Protein AF-L9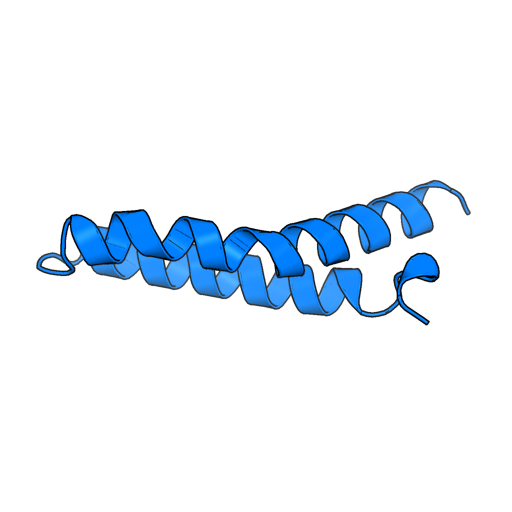WEI8-F1 (afdb_monomer)

Secondary structure (DSSP, 8-state):
-HHHHHHHHHHHHHHHHGGGGHHHHHHH---SHHHHHHHHHHHHHHHHHHHHHTT-GGG-

Mean predicted aligned error: 3.7 Å

Nearest PDB structures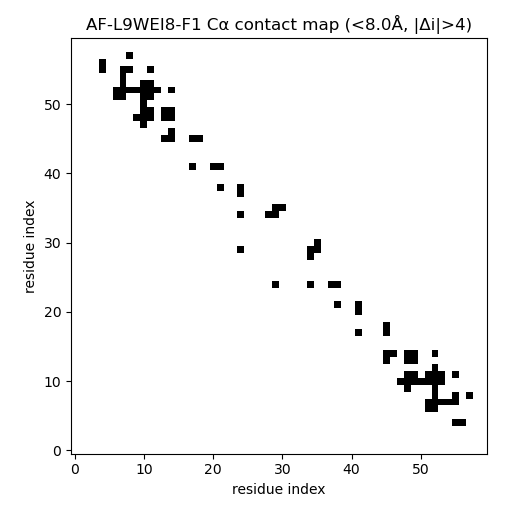 (foldseek):
  6u94-assembly1_A  TM=7.722E-01  e=9.546E+00  Burkholderia mallei ATCC 23344

Organism: NCBI:txid1227500

pLDDT: mean 93.4, std 7.13, range [61.09, 98.38]

Structure (mmCIF, N/CA/C/O backbone):
data_AF-L9WEI8-F1
#
_entry.id   AF-L9WEI8-F1
#
loop_
_atom_site.group_PDB
_atom_site.id
_atom_site.type_symbol
_atom_site.label_atom_id
_atom_site.label_alt_id
_atom_site.label_comp_id
_atom_site.label_asym_id
_atom_site.label_entity_id
_atom_site.label_seq_id
_atom_site.pdbx_PDB_ins_code
_atom_site.Cartn_x
_atom_site.Cartn_y
_atom_site.Cartn_z
_atom_site.occupancy
_atom_site.B_iso_or_equiv
_atom_site.auth_seq_id
_atom_site.auth_comp_id
_atom_site.auth_asym_id
_atom_site.auth_atom_id
_atom_site.pdbx_PDB_model_num
ATOM 1 N N . MET A 1 1 ? 20.091 0.851 -14.979 1.00 61.09 1 MET A N 1
ATOM 2 C CA . MET A 1 1 ? 18.889 0.424 -15.733 1.00 61.09 1 MET A CA 1
ATOM 3 C C . MET A 1 1 ? 18.084 -0.667 -15.015 1.00 61.09 1 MET A C 1
ATOM 5 O O . MET A 1 1 ? 16.871 -0.545 -14.991 1.00 61.09 1 MET A O 1
ATOM 9 N N . HIS A 1 2 ? 18.691 -1.662 -14.349 1.00 71.62 2 HIS A N 1
ATOM 10 C CA . HIS A 1 2 ? 17.927 -2.696 -13.615 1.00 71.62 2 HIS A CA 1
ATOM 11 C C . HIS A 1 2 ? 17.270 -2.224 -12.308 1.00 71.62 2 HIS A C 1
ATOM 13 O O . HIS A 1 2 ? 16.162 -2.652 -12.002 1.00 71.62 2 HIS A O 1
ATOM 19 N N . LEU A 1 3 ? 17.916 -1.318 -11.561 1.00 79.94 3 LEU A N 1
ATOM 20 C CA . LEU A 1 3 ? 17.397 -0.861 -10.266 1.00 79.94 3 LEU A CA 1
ATOM 21 C C . LEU A 1 3 ? 16.070 -0.100 -10.401 1.00 79.94 3 LEU A C 1
ATOM 23 O O . LEU A 1 3 ? 15.135 -0.389 -9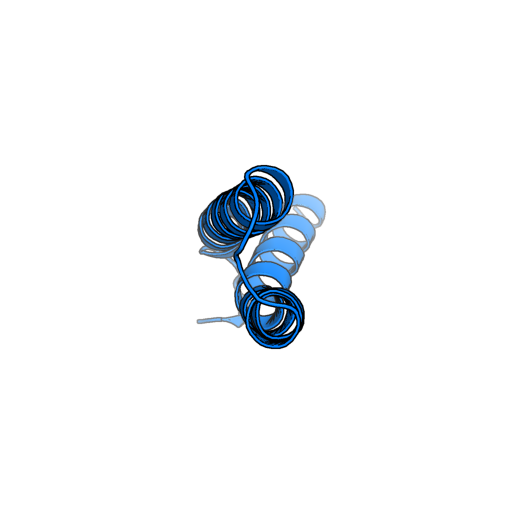.668 1.00 79.94 3 LEU A O 1
ATOM 27 N N . GLY A 1 4 ? 15.962 0.811 -11.375 1.00 82.56 4 GLY A N 1
ATOM 28 C CA . GLY A 1 4 ? 14.707 1.524 -11.644 1.00 82.56 4 GLY A CA 1
ATOM 29 C C . GLY A 1 4 ? 13.562 0.565 -11.976 1.00 82.56 4 GLY A C 1
ATOM 30 O O . GLY A 1 4 ? 12.471 0.713 -11.445 1.00 82.56 4 GLY A O 1
ATOM 31 N N . ASN A 1 5 ? 13.845 -0.481 -12.757 1.00 87.62 5 ASN A N 1
ATOM 32 C CA . ASN A 1 5 ? 12.850 -1.490 -13.116 1.00 87.62 5 ASN A CA 1
ATOM 33 C C . ASN A 1 5 ? 12.424 -2.360 -11.921 1.00 87.62 5 ASN A C 1
ATOM 35 O O . ASN A 1 5 ? 11.268 -2.755 -11.821 1.00 87.62 5 ASN A O 1
ATOM 39 N N . ALA A 1 6 ? 13.348 -2.655 -11.002 1.00 91.81 6 ALA A N 1
ATOM 40 C CA . ALA A 1 6 ? 13.033 -3.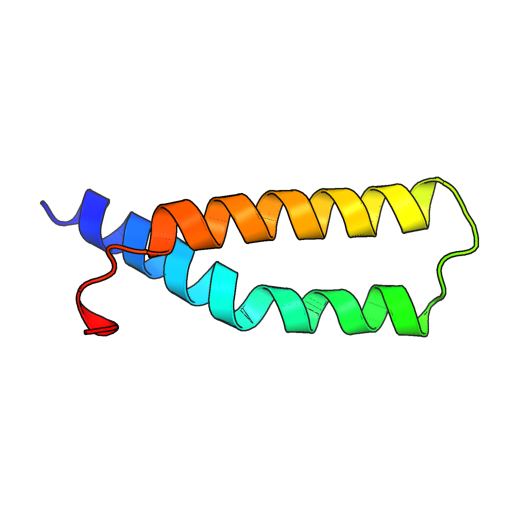370 -9.766 1.00 91.81 6 ALA A CA 1
ATOM 41 C C . ALA A 1 6 ? 12.181 -2.516 -8.814 1.00 91.81 6 ALA A C 1
ATOM 43 O O . ALA A 1 6 ? 11.262 -3.030 -8.183 1.00 91.81 6 ALA A O 1
ATOM 44 N N . VAL A 1 7 ? 12.457 -1.210 -8.738 1.00 93.94 7 VAL A N 1
ATOM 45 C CA . VAL A 1 7 ? 11.698 -0.264 -7.908 1.00 93.94 7 VAL A CA 1
ATOM 46 C C . VAL A 1 7 ? 10.267 -0.101 -8.425 1.00 93.94 7 VAL A C 1
ATOM 48 O O . VAL A 1 7 ? 9.333 -0.209 -7.632 1.00 93.94 7 VAL A O 1
ATOM 51 N N . THR A 1 8 ? 10.070 0.081 -9.734 1.00 94.38 8 THR A N 1
ATOM 52 C CA . THR A 1 8 ? 8.719 0.163 -10.318 1.00 94.38 8 THR A CA 1
ATOM 53 C C . THR A 1 8 ? 7.974 -1.166 -10.189 1.00 94.38 8 THR A C 1
ATOM 55 O O . THR A 1 8 ? 6.800 -1.169 -9.830 1.00 94.38 8 THR A O 1
ATOM 58 N N . ALA A 1 9 ? 8.652 -2.308 -10.363 1.00 95.19 9 ALA A N 1
ATOM 59 C CA . ALA A 1 9 ? 8.056 -3.624 -10.124 1.00 95.19 9 ALA A CA 1
ATOM 60 C C . ALA A 1 9 ? 7.574 -3.788 -8.674 1.00 95.19 9 ALA A C 1
ATOM 62 O O . ALA A 1 9 ? 6.444 -4.213 -8.440 1.00 95.19 9 ALA A O 1
ATOM 63 N N . ALA A 1 10 ? 8.411 -3.429 -7.697 1.00 95.81 10 ALA A N 1
ATOM 64 C CA . ALA A 1 10 ? 8.046 -3.487 -6.286 1.00 95.81 10 ALA A CA 1
ATOM 65 C C . ALA A 1 10 ? 6.867 -2.554 -5.970 1.00 95.81 10 ALA A C 1
ATOM 67 O O . ALA A 1 10 ? 5.924 -2.980 -5.308 1.00 95.81 10 ALA A O 1
ATOM 68 N N . GLY A 1 11 ? 6.887 -1.318 -6.484 1.00 95.69 11 GLY A N 1
ATOM 69 C CA . GLY A 1 11 ? 5.781 -0.366 -6.346 1.00 95.69 11 GLY A CA 1
ATOM 70 C C . GLY A 1 11 ? 4.471 -0.904 -6.923 1.00 95.69 11 GLY A C 1
ATOM 71 O O . GLY A 1 11 ? 3.442 -0.853 -6.257 1.00 95.69 11 GLY A O 1
ATOM 72 N N . PHE A 1 12 ? 4.516 -1.510 -8.111 1.00 96.50 12 PHE A N 1
ATOM 73 C CA . PHE A 1 12 ? 3.348 -2.095 -8.770 1.00 96.50 12 PHE A CA 1
ATOM 74 C C . PHE A 1 12 ? 2.745 -3.249 -7.961 1.00 96.50 12 PHE A C 1
ATOM 76 O O . PHE A 1 12 ? 1.541 -3.267 -7.691 1.00 96.50 12 PHE A O 1
ATOM 83 N N . TRP A 1 13 ? 3.579 -4.200 -7.530 1.00 97.06 13 TRP A N 1
ATOM 84 C CA . TRP A 1 13 ? 3.112 -5.349 -6.753 1.00 97.06 13 TRP A CA 1
ATOM 85 C C . TRP A 1 13 ? 2.614 -4.946 -5.367 1.00 97.06 13 TRP A C 1
ATOM 87 O O . TRP A 1 13 ? 1.584 -5.455 -4.927 1.00 97.06 13 TRP A O 1
ATOM 97 N N . LEU A 1 14 ? 3.283 -3.997 -4.704 1.00 96.69 14 LEU A N 1
ATOM 98 C CA . LEU A 1 14 ? 2.791 -3.428 -3.451 1.00 96.69 14 LEU A CA 1
ATOM 99 C C . LEU A 1 14 ? 1.455 -2.717 -3.664 1.00 96.69 14 LEU A C 1
ATOM 101 O O . LEU A 1 14 ? 0.506 -3.036 -2.963 1.00 96.69 14 LEU A O 1
ATOM 105 N N . GLY A 1 15 ? 1.330 -1.829 -4.652 1.00 96.38 15 GLY A N 1
ATOM 106 C CA . GLY A 1 15 ? 0.064 -1.156 -4.959 1.00 96.38 15 GLY A CA 1
ATOM 107 C C . GLY A 1 15 ? -1.075 -2.141 -5.250 1.00 96.38 15 GLY A C 1
ATOM 108 O O . GLY A 1 15 ? -2.201 -1.941 -4.808 1.00 96.38 15 GLY A O 1
ATOM 109 N N . THR A 1 16 ? -0.772 -3.261 -5.907 1.00 96.12 16 THR A N 1
ATOM 110 C CA . THR A 1 16 ? -1.758 -4.305 -6.224 1.00 96.12 16 THR A CA 1
ATOM 111 C C . THR A 1 16 ? -2.184 -5.117 -4.995 1.00 96.12 16 THR A C 1
ATOM 113 O O . THR A 1 16 ? -3.368 -5.401 -4.825 1.00 96.12 16 THR A O 1
ATOM 116 N N . LEU A 1 17 ? -1.239 -5.510 -4.132 1.00 97.12 17 LEU A N 1
ATOM 117 C CA . LEU A 1 17 ? -1.492 -6.439 -3.019 1.00 97.12 17 LEU A CA 1
ATOM 118 C C . LEU A 1 17 ? -1.829 -5.751 -1.695 1.00 97.12 17 LEU A C 1
ATOM 120 O O . LEU A 1 17 ? -2.526 -6.324 -0.859 1.00 97.12 17 LEU A O 1
ATOM 124 N N . LEU A 1 18 ? -1.399 -4.507 -1.497 1.00 96.25 18 LEU A N 1
ATOM 125 C CA . LEU A 1 18 ? -1.609 -3.781 -0.250 1.00 96.25 18 LEU A CA 1
ATOM 126 C C . LEU A 1 18 ? -3.083 -3.538 0.141 1.00 96.25 18 LEU A C 1
ATOM 128 O O . LEU A 1 18 ? -3.328 -3.516 1.346 1.00 96.25 18 LEU A O 1
ATOM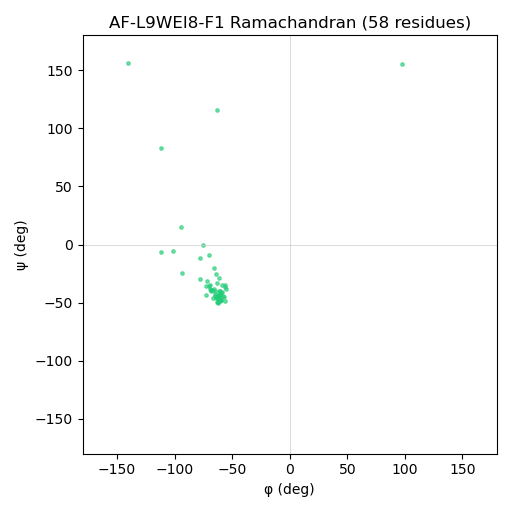 132 N N . PRO A 1 19 ? -4.093 -3.420 -0.755 1.00 96.12 19 PRO A N 1
ATOM 133 C CA . PRO A 1 19 ? -5.472 -3.277 -0.293 1.00 96.12 19 PRO A CA 1
ATOM 134 C C . PRO A 1 19 ? -5.983 -4.541 0.423 1.00 96.12 19 PRO A C 1
ATOM 136 O O . PRO A 1 19 ? -6.887 -4.449 1.251 1.00 96.12 19 PRO A O 1
ATOM 139 N N . VAL A 1 20 ? -5.357 -5.708 0.210 1.00 97.50 20 VAL A N 1
ATOM 140 C CA . VAL A 1 20 ? -5.639 -6.920 1.000 1.00 97.50 20 VAL A CA 1
ATOM 141 C C . VAL A 1 20 ? -5.272 -6.714 2.477 1.00 97.50 20 VAL A C 1
ATOM 143 O O . VAL A 1 20 ? -5.972 -7.198 3.364 1.00 97.50 20 VAL A O 1
ATOM 146 N N . ALA A 1 21 ? -4.228 -5.931 2.766 1.00 95.38 21 ALA A N 1
ATOM 147 C CA . ALA A 1 21 ? -3.806 -5.621 4.132 1.00 95.38 21 ALA A CA 1
ATOM 148 C C . ALA A 1 21 ? -4.786 -4.702 4.885 1.00 95.38 21 ALA A C 1
ATOM 150 O O . ALA A 1 21 ? -4.648 -4.530 6.095 1.00 95.38 21 ALA A O 1
ATOM 151 N N . TYR A 1 22 ? -5.790 -4.129 4.212 1.00 94.75 22 TYR A N 1
ATOM 152 C CA . TYR A 1 22 ? -6.812 -3.314 4.874 1.00 94.75 22 TYR A CA 1
ATOM 153 C C . TYR A 1 22 ? -7.855 -4.179 5.585 1.00 94.75 22 TYR A C 1
ATOM 155 O O . TYR A 1 22 ? -8.413 -3.764 6.598 1.00 94.75 22 TYR A O 1
ATOM 163 N N . PHE A 1 23 ? -8.107 -5.394 5.082 1.00 96.38 23 PHE A N 1
ATOM 164 C CA . PHE A 1 23 ? -9.136 -6.283 5.623 1.00 96.38 23 PHE A CA 1
ATOM 165 C C . PHE A 1 23 ? -8.958 -6.569 7.118 1.00 96.38 23 PHE A C 1
ATOM 167 O O . PHE A 1 23 ? -9.929 -6.387 7.847 1.00 96.38 23 PHE A O 1
ATOM 174 N N . PRO A 1 24 ? -7.763 -6.935 7.625 1.00 94.94 24 PRO A N 1
ATOM 175 C CA . PRO A 1 24 ? -7.560 -7.116 9.061 1.00 94.94 24 PRO A CA 1
ATOM 176 C C . PRO A 1 24 ? -7.930 -5.883 9.894 1.00 94.94 24 PRO A C 1
ATOM 178 O O . PRO A 1 24 ? -8.520 -6.036 10.957 1.00 94.94 24 PRO A O 1
ATOM 181 N N . VAL A 1 25 ? -7.644 -4.670 9.404 1.00 94.75 25 VAL A N 1
ATOM 182 C CA . VAL A 1 25 ? -7.989 -3.420 10.106 1.00 94.75 25 VAL A CA 1
ATOM 183 C C . VAL A 1 25 ? -9.506 -3.265 10.209 1.00 94.75 25 VAL A C 1
ATOM 185 O O . VAL A 1 25 ? -10.024 -2.937 11.272 1.00 94.75 25 VAL A O 1
ATOM 188 N N . PHE A 1 26 ? -10.236 -3.569 9.135 1.00 94.94 26 PHE A N 1
ATOM 189 C CA . PHE A 1 26 ? -11.700 -3.534 9.151 1.00 94.94 26 PHE A CA 1
ATOM 190 C C . PHE A 1 26 ? -12.322 -4.653 9.993 1.00 94.94 26 PHE A C 1
ATOM 192 O O . PHE A 1 26 ? -13.339 -4.419 10.637 1.00 94.94 26 PHE A O 1
ATOM 199 N N . LEU A 1 27 ? -11.720 -5.846 10.009 1.00 96.88 27 LEU A N 1
ATOM 200 C CA . LEU A 1 27 ? -12.191 -6.978 10.813 1.00 9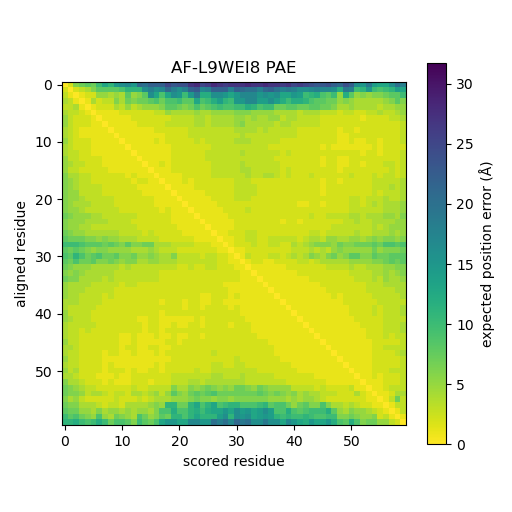6.88 27 LEU A CA 1
ATOM 201 C C . LEU A 1 27 ? -12.010 -6.738 12.315 1.00 96.88 27 LEU A C 1
ATOM 203 O O . LEU A 1 27 ? -12.877 -7.119 13.095 1.00 96.88 27 LEU A O 1
ATOM 207 N N . VAL A 1 28 ? -10.897 -6.117 12.714 1.00 94.69 28 VAL A N 1
ATOM 208 C CA . VAL A 1 28 ? -10.654 -5.714 14.109 1.00 94.69 28 VAL A CA 1
ATOM 209 C C . VAL A 1 28 ? -11.542 -4.528 14.500 1.00 94.69 28 VAL A C 1
ATOM 211 O O . VAL A 1 28 ? -11.977 -4.446 15.644 1.00 94.69 28 VAL A O 1
ATOM 214 N N . GLY A 1 29 ? -11.864 -3.657 13.542 1.00 93.69 29 GLY A N 1
ATOM 215 C CA . GLY A 1 29 ? -12.670 -2.460 13.750 1.00 93.69 29 GLY A CA 1
ATOM 216 C C . GLY A 1 29 ? -11.813 -1.206 13.928 1.00 93.69 29 GLY A C 1
ATOM 217 O O . GLY A 1 29 ? -10.642 -1.267 14.303 1.00 93.69 29 GLY A O 1
ATOM 218 N N . ILE A 1 30 ? -12.410 -0.052 13.621 1.00 96.19 30 ILE A N 1
ATOM 219 C CA . ILE A 1 30 ? -11.767 1.263 13.743 1.00 96.19 30 ILE A CA 1
ATOM 220 C C . ILE A 1 30 ? -12.467 2.033 14.861 1.00 96.19 30 ILE A C 1
ATOM 222 O O . ILE A 1 30 ? -13.392 2.807 14.622 1.00 96.19 30 ILE A O 1
ATOM 226 N N . ASP A 1 31 ? -12.055 1.770 16.094 1.00 95.88 31 ASP A N 1
ATOM 227 C CA . ASP A 1 31 ? -12.655 2.296 17.326 1.00 95.88 31 ASP A CA 1
ATOM 228 C C . ASP A 1 31 ? -11.744 3.287 18.071 1.00 95.88 31 ASP A C 1
ATOM 230 O O . ASP A 1 31 ? -12.143 3.918 19.049 1.00 95.88 31 ASP A O 1
ATOM 234 N N . SER A 1 32 ? -10.508 3.439 17.597 1.00 96.38 32 SER A N 1
ATOM 235 C CA . SER A 1 32 ? -9.437 4.159 18.280 1.00 96.38 32 SER A CA 1
ATOM 236 C C . SER A 1 32 ? -8.599 4.986 17.311 1.00 96.38 32 SER A C 1
ATOM 238 O O . SER A 1 32 ? -8.475 4.671 16.125 1.00 96.38 32 SER A O 1
ATOM 240 N N . THR A 1 33 ? -7.940 6.025 17.823 1.00 97.38 33 THR A N 1
ATOM 241 C CA . THR A 1 33 ? -6.999 6.834 17.033 1.00 97.38 33 THR A CA 1
ATOM 242 C C . THR A 1 33 ? -5.857 5.993 16.470 1.00 97.38 33 THR A C 1
ATOM 244 O O . THR A 1 33 ? -5.456 6.217 15.335 1.00 97.38 33 THR A O 1
ATOM 247 N N . THR A 1 34 ? -5.386 4.979 17.202 1.00 96.12 34 THR A N 1
ATOM 248 C CA . THR A 1 34 ? -4.359 4.042 16.727 1.00 96.12 34 THR A CA 1
ATOM 249 C C . THR A 1 34 ? -4.820 3.253 15.501 1.00 96.12 34 THR A C 1
ATOM 251 O O . THR A 1 34 ? -4.104 3.229 14.502 1.00 96.12 34 THR A O 1
ATOM 254 N N . SER A 1 35 ? -6.013 2.647 15.540 1.00 95.94 35 SER A N 1
ATOM 255 C CA . SER A 1 35 ? -6.564 1.904 14.391 1.00 95.94 35 SER A CA 1
ATOM 256 C C . SER A 1 35 ? -6.758 2.803 13.161 1.00 95.94 35 SER A C 1
ATOM 258 O O . SER A 1 35 ? -6.387 2.427 12.046 1.00 95.94 35 SER A O 1
ATOM 260 N N . LEU A 1 36 ? -7.228 4.039 13.369 1.00 96.69 36 LEU A N 1
ATOM 261 C CA . LEU A 1 36 ? -7.344 5.043 12.315 1.00 96.69 36 LEU A CA 1
ATOM 262 C C . LEU A 1 36 ? -5.973 5.429 11.742 1.00 96.69 36 LEU A C 1
ATOM 264 O O . LEU A 1 36 ? -5.812 5.480 10.524 1.00 96.69 36 LEU A O 1
ATOM 268 N N . SER A 1 37 ? -4.972 5.674 12.593 1.00 98.00 37 SER A N 1
ATOM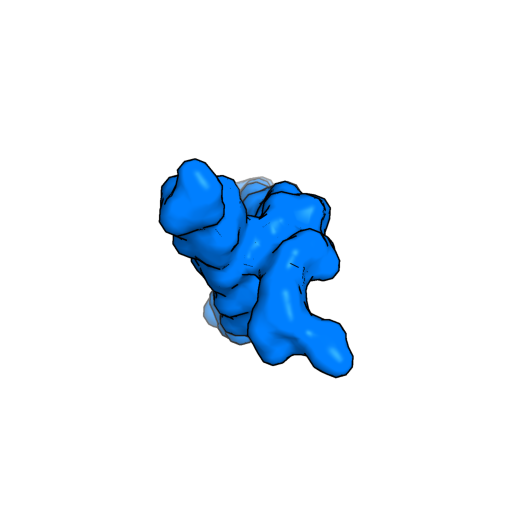 269 C CA . SER A 1 37 ? -3.608 5.984 12.151 1.00 98.00 37 SER A CA 1
ATOM 270 C C . SER A 1 37 ? -3.012 4.852 11.318 1.00 98.00 37 SER A C 1
ATOM 272 O O . SER A 1 37 ? -2.419 5.132 10.281 1.00 98.00 37 SER A O 1
ATOM 274 N N . ILE A 1 38 ? -3.223 3.589 11.705 1.00 97.44 38 ILE A N 1
ATOM 275 C CA . ILE A 1 38 ? -2.773 2.425 10.926 1.00 97.44 38 ILE A CA 1
ATOM 276 C C . ILE A 1 38 ? -3.399 2.435 9.527 1.00 97.44 38 ILE A C 1
ATOM 278 O O . ILE A 1 38 ? -2.672 2.296 8.542 1.00 97.44 38 ILE A O 1
ATOM 282 N N . LEU A 1 39 ? -4.717 2.646 9.419 1.00 97.38 39 LEU A N 1
ATOM 283 C CA . LEU A 1 39 ? -5.389 2.721 8.119 1.00 97.38 39 LEU A CA 1
ATOM 284 C C . LEU A 1 39 ? -4.838 3.868 7.262 1.00 97.38 39 LEU A C 1
ATOM 286 O O . LEU A 1 39 ? -4.566 3.676 6.079 1.00 97.38 39 LEU A O 1
ATOM 290 N N . LEU A 1 40 ? -4.648 5.052 7.846 1.00 98.19 40 LEU A N 1
ATOM 291 C CA . LEU A 1 40 ? -4.121 6.213 7.125 1.00 98.19 40 LEU A CA 1
ATOM 292 C C . LEU A 1 40 ? -2.677 5.997 6.662 1.00 98.19 40 LEU A C 1
ATOM 294 O O . LEU A 1 40 ? -2.338 6.359 5.537 1.00 98.19 40 LEU A O 1
ATOM 298 N N . THR A 1 41 ? -1.831 5.374 7.485 1.00 98.19 41 THR A N 1
ATOM 299 C CA . THR A 1 41 ? -0.471 4.992 7.088 1.00 98.19 41 THR A CA 1
ATOM 300 C C . THR A 1 41 ? -0.498 3.985 5.945 1.00 98.19 41 THR A C 1
ATOM 302 O O . THR A 1 41 ? 0.214 4.172 4.961 1.00 98.19 41 THR A O 1
ATOM 305 N N . LEU A 1 42 ? -1.340 2.953 6.035 1.00 97.94 42 LEU A N 1
ATOM 306 C CA . LEU A 1 42 ? -1.525 1.977 4.963 1.00 97.94 42 LEU A CA 1
ATOM 307 C C . LEU A 1 42 ? -1.955 2.656 3.659 1.00 97.94 42 LEU A C 1
ATOM 309 O O . LEU A 1 42 ? -1.364 2.392 2.614 1.00 97.94 42 LEU A O 1
ATOM 313 N N . LEU A 1 43 ? -2.912 3.583 3.727 1.00 98.12 43 LEU A N 1
ATOM 314 C CA . LEU A 1 43 ? -3.373 4.346 2.571 1.00 98.12 43 LEU A CA 1
ATOM 315 C C . LEU A 1 43 ? -2.259 5.217 1.977 1.00 98.12 43 LEU A C 1
ATOM 317 O O . LEU A 1 43 ? -2.078 5.238 0.763 1.00 98.12 43 LEU A O 1
ATOM 321 N N . ALA A 1 44 ? -1.482 5.908 2.812 1.00 98.38 44 ALA A N 1
ATOM 322 C CA . ALA A 1 44 ? -0.367 6.731 2.355 1.00 98.38 44 ALA A CA 1
ATOM 323 C C . ALA A 1 44 ? 0.708 5.887 1.650 1.00 98.38 44 ALA A C 1
ATOM 325 O O . ALA A 1 44 ? 1.137 6.229 0.547 1.00 98.38 44 ALA A O 1
ATOM 326 N N . VAL A 1 45 ? 1.096 4.753 2.243 1.00 98.19 45 VAL A N 1
ATOM 327 C CA . VAL A 1 45 ? 2.044 3.804 1.637 1.00 98.19 45 VAL A CA 1
ATOM 328 C C . VAL A 1 45 ? 1.498 3.265 0.316 1.00 98.19 45 VAL A C 1
ATOM 330 O O . VAL A 1 45 ? 2.241 3.172 -0.658 1.00 98.19 45 VAL A O 1
ATOM 333 N N . HIS A 1 46 ? 0.199 2.973 0.250 1.00 98.06 46 HIS A N 1
ATOM 334 C CA . HIS A 1 46 ? -0.456 2.515 -0.969 1.00 98.06 46 HIS A CA 1
ATOM 335 C C . HIS A 1 46 ? -0.364 3.539 -2.094 1.00 98.06 46 HIS A C 1
ATOM 337 O O . HIS A 1 46 ? 0.034 3.196 -3.202 1.00 98.06 46 HIS A O 1
ATOM 343 N N . MET A 1 47 ? -0.680 4.803 -1.814 1.00 98.12 47 MET A N 1
ATOM 344 C CA . MET A 1 47 ? -0.600 5.870 -2.813 1.00 98.12 47 MET A CA 1
ATOM 345 C C . MET A 1 47 ? 0.829 6.034 -3.336 1.00 98.12 47 MET A C 1
ATOM 347 O O . MET A 1 47 ? 1.035 6.125 -4.544 1.00 98.12 47 MET A O 1
ATOM 351 N N . VAL A 1 48 ? 1.827 5.997 -2.448 1.00 98.12 48 VAL A N 1
ATOM 352 C CA . VAL A 1 48 ? 3.243 6.039 -2.845 1.00 98.12 48 VAL A CA 1
ATOM 353 C C . VAL A 1 48 ? 3.607 4.836 -3.719 1.00 98.12 48 VAL A C 1
ATOM 355 O O . VAL A 1 48 ? 4.269 5.007 -4.742 1.00 98.12 48 VAL A O 1
ATOM 358 N N . ALA A 1 49 ? 3.147 3.632 -3.368 1.00 97.12 49 ALA A N 1
ATOM 359 C CA . ALA A 1 49 ? 3.384 2.428 -4.158 1.00 97.12 49 ALA A CA 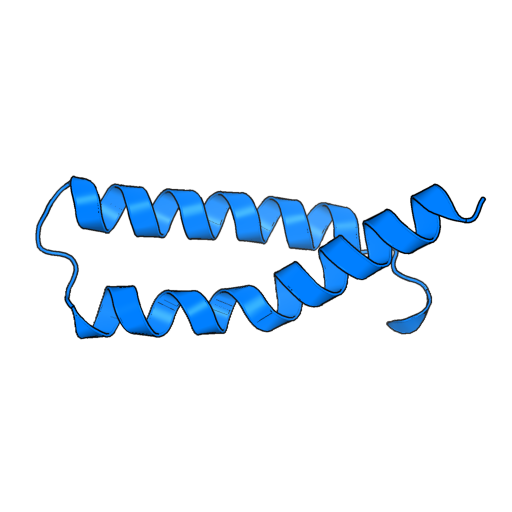1
ATOM 360 C C . ALA A 1 49 ? 2.769 2.529 -5.564 1.00 97.12 49 ALA A C 1
ATOM 362 O O . ALA A 1 49 ? 3.446 2.205 -6.537 1.00 97.12 49 ALA A O 1
ATOM 363 N N . LEU A 1 50 ? 1.543 3.053 -5.688 1.00 96.44 50 LEU A N 1
ATOM 364 C CA . LEU A 1 50 ? 0.897 3.297 -6.982 1.00 96.44 50 LEU A CA 1
ATOM 365 C C . LEU A 1 50 ? 1.675 4.305 -7.833 1.00 96.44 50 LEU A C 1
ATOM 367 O O . LEU A 1 50 ? 1.898 4.055 -9.015 1.00 96.44 50 LEU A O 1
ATOM 371 N N . VAL A 1 51 ? 2.122 5.417 -7.239 1.00 96.88 51 VAL A N 1
ATOM 372 C CA . VAL A 1 51 ? 2.911 6.441 -7.945 1.00 96.88 51 VAL A CA 1
ATOM 373 C C . VAL A 1 51 ? 4.231 5.859 -8.450 1.00 96.88 51 VAL A C 1
ATOM 375 O O . VAL A 1 51 ? 4.588 6.062 -9.605 1.00 96.88 51 VAL A O 1
ATOM 378 N N . ILE A 1 52 ? 4.942 5.099 -7.614 1.00 95.19 52 ILE A N 1
ATOM 379 C CA . ILE A 1 52 ? 6.214 4.468 -7.992 1.00 95.19 52 ILE A CA 1
ATOM 380 C C . ILE A 1 52 ? 5.999 3.360 -9.032 1.00 95.19 52 ILE A C 1
ATOM 382 O O . ILE A 1 52 ? 6.797 3.203 -9.953 1.00 95.19 52 ILE A O 1
ATOM 386 N N . GLY A 1 53 ? 4.941 2.567 -8.882 1.00 93.88 53 GLY A N 1
ATOM 387 C CA . GLY A 1 53 ? 4.648 1.415 -9.730 1.00 93.88 53 GLY A CA 1
ATOM 388 C C . GLY A 1 53 ? 4.051 1.748 -11.092 1.00 93.88 53 GLY A C 1
ATOM 389 O O . GLY A 1 53 ? 3.991 0.867 -11.946 1.00 93.88 53 GLY A O 1
ATOM 390 N N . HIS A 1 54 ? 3.622 2.994 -11.306 1.00 92.62 54 HIS A N 1
ATOM 391 C CA . HIS A 1 54 ? 2.880 3.407 -12.497 1.00 92.62 54 HIS A CA 1
ATOM 392 C C . HIS A 1 54 ? 3.613 3.111 -13.815 1.00 92.62 54 HIS A C 1
ATOM 394 O O . HIS A 1 54 ? 2.986 2.731 -14.802 1.00 92.62 54 HIS A O 1
ATOM 400 N N . ASP A 1 55 ? 4.941 3.227 -13.814 1.00 88.88 55 ASP A N 1
ATOM 401 C CA . ASP A 1 55 ? 5.780 3.004 -14.994 1.00 88.88 55 ASP A CA 1
ATOM 402 C C . ASP A 1 55 ? 6.341 1.576 -15.087 1.00 88.88 55 ASP A C 1
ATOM 404 O O . ASP A 1 55 ? 7.280 1.327 -15.846 1.00 88.88 55 ASP A O 1
ATOM 408 N N . TYR A 1 56 ? 5.807 0.617 -14.322 1.00 91.50 56 TYR A N 1
ATOM 409 C CA . TYR A 1 56 ? 6.262 -0.769 -14.398 1.00 91.50 56 TYR A CA 1
ATOM 410 C C . TYR A 1 56 ? 5.998 -1.365 -15.797 1.00 91.50 56 TYR A C 1
ATOM 412 O O . TYR A 1 56 ? 4.835 -1.553 -16.170 1.00 91.50 56 TYR A O 1
ATOM 420 N N . PRO A 1 57 ? 7.038 -1.735 -16.574 1.00 86.19 57 PRO A N 1
ATOM 421 C CA . PRO A 1 57 ? 6.858 -2.145 -17.969 1.00 86.19 57 PRO A CA 1
ATOM 422 C C . PRO A 1 57 ? 6.039 -3.423 -18.157 1.00 86.19 57 PRO A C 1
ATOM 424 O O . PRO A 1 57 ? 5.440 -3.593 -19.207 1.00 86.19 57 PRO A O 1
ATOM 427 N N . GLY A 1 58 ? 5.994 -4.310 -17.155 1.00 84.19 58 GLY A N 1
ATOM 428 C CA . GLY A 1 58 ? 5.218 -5.556 -17.215 1.00 84.19 58 GLY A CA 1
ATOM 429 C C . GLY A 1 58 ? 3.704 -5.382 -17.044 1.00 84.19 58 GLY A C 1
ATOM 430 O O . GLY A 1 58 ? 2.988 -6.377 -17.040 1.00 84.19 58 GLY A O 1
ATOM 431 N N . SER A 1 59 ? 3.226 -4.147 -16.858 1.00 79.81 59 SER A N 1
ATOM 432 C CA . SER A 1 59 ? 1.802 -3.807 -16.705 1.00 79.81 59 SER A CA 1
ATOM 433 C C . SER A 1 59 ? 1.147 -3.222 -17.966 1.00 79.81 59 SER A C 1
ATOM 435 O O . SER A 1 59 ? -0.060 -2.984 -17.959 1.00 79.81 59 SER A O 1
ATOM 437 N N . ARG A 1 60 ? 1.933 -2.976 -19.024 1.00 74.75 60 ARG A N 1
ATOM 438 C CA . ARG A 1 60 ? 1.486 -2.491 -20.340 1.00 74.75 60 ARG A CA 1
ATOM 439 C C . ARG A 1 60 ? 1.424 -3.638 -21.339 1.00 74.75 60 ARG A C 1
ATOM 441 O O . ARG A 1 60 ? 0.514 -3.594 -22.192 1.00 74.75 60 ARG A O 1
#

Sequence (60 aa):
MHLGNAVTAAGFWLGTLLPVAYFPVFLVGIDSTTSLSILLTLLAVHMVALVIGHDYPGSR

Radius of gyration: 13.82 Å; Cα contacts (8 Å, |Δi|>4): 50; chain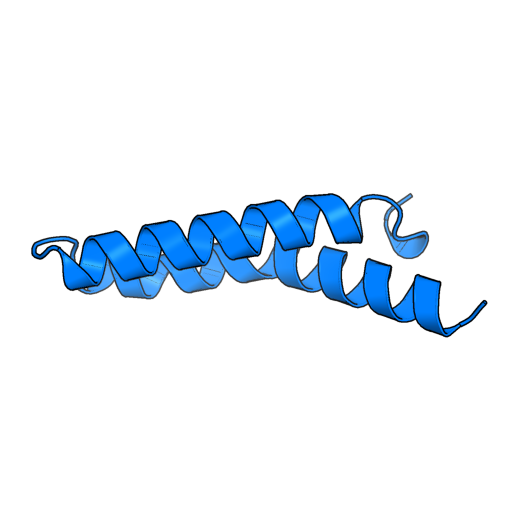s: 1; bounding box: 32×14×39 Å

Foldseek 3Di:
DVVLLVQLVQLQVCLVCLVVVCVVLVVVHDPDPVSVVVVVVSVVSNVVSCVSNVPNVVVD

InterPro domains:
  IPR058341 Protein of unknown function DUF8028 [PF26071] (4-56)

Solvent-accessible surface area (backbone atoms only — not comparable to full-atom values): 3353 Å² total; per-residue (Å²): 119,66,66,63,54,51,50,13,44,49,15,35,52,44,36,69,52,50,67,64,67,45,51,63,51,63,73,74,43,76,88,46,72,66,48,47,49,52,52,52,51,52,50,52,53,35,54,53,18,40,65,50,12,68,77,25,75,94,79,115